Protein AF-A0A4Y2K860-F1 (afdb_monomer_lite)

pLDDT: mean 70.48, std 15.3, range [33.88, 92.94]

Radius of gyration: 24.9 Å; chains: 1; bounding box: 48×39×73 Å

Foldseek 3Di:
DQEAAEAAEAAEPPDDNNQYYAEYAEYAYDEDDHHNEHDEYAEYAEDDDDDHPYPNDHVYYVYLQQQEKEKDKDKDFDWPPPDVVVQDDDDDPPDDDGDDDDGDRPLWIWMWIWMAGPVGTQDIDIHPTPDDQALVVVVVVVVSSVVSCCVVPPPSVVPDHHYDYDPPPSVVVD

InterPro domains:
  IPR001888 Transposase, type 1 [PF01359] (81-157)
  IPR036397 Ribonuclease H superfamily [G3DSA:3.30.420.10] (38-174)
  IPR052709 Transposase-Methyltransferase Hybrid [PTHR46060] (59-173)

Structure (mmCIF, N/CA/C/O backbone):
data_AF-A0A4Y2K860-F1
#
_entry.id   AF-A0A4Y2K860-F1
#
loop_
_atom_site.group_PDB
_atom_site.id
_atom_site.type_symbol
_atom_site.label_atom_id
_atom_site.label_alt_id
_atom_site.label_comp_id
_atom_site.label_asym_id
_atom_site.label_entity_id
_atom_site.label_seq_id
_atom_site.pdbx_PDB_ins_code
_atom_site.Cartn_x
_atom_site.Cartn_y
_atom_site.Cartn_z
_atom_site.occupancy
_atom_site.B_iso_or_equiv
_atom_site.auth_seq_id
_atom_site.auth_comp_id
_atom_site.auth_asym_id
_atom_site.auth_atom_id
_atom_site.pdbx_PD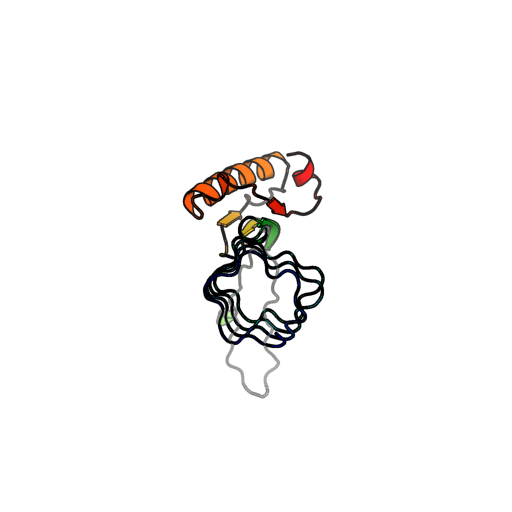B_model_num
ATOM 1 N N . MET A 1 1 ? -27.541 -21.250 29.168 1.00 51.38 1 MET A N 1
ATOM 2 C CA . MET A 1 1 ? -28.381 -21.298 27.944 1.00 51.38 1 MET A CA 1
ATOM 3 C C . MET A 1 1 ? -27.534 -21.830 26.799 1.00 51.38 1 MET A C 1
ATOM 5 O O . MET A 1 1 ? -26.438 -21.331 26.621 1.00 51.38 1 MET A O 1
ATOM 9 N N . ARG A 1 2 ? -27.964 -22.873 26.077 1.00 52.59 2 ARG A N 1
ATOM 10 C CA . ARG A 1 2 ? -27.111 -23.569 25.084 1.00 52.59 2 ARG A CA 1
ATOM 11 C C . ARG A 1 2 ? -27.127 -22.940 23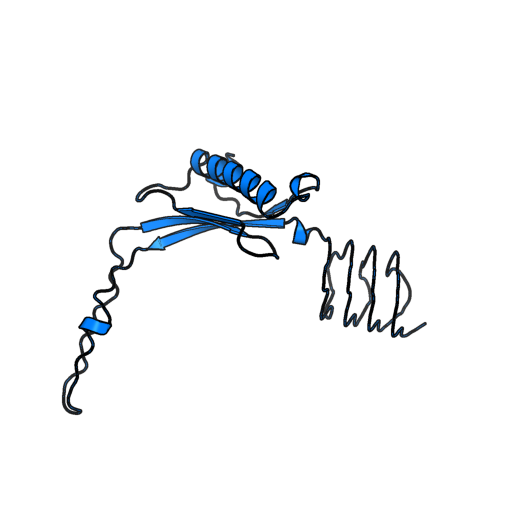.682 1.00 52.59 2 ARG A C 1
ATOM 13 O O . ARG A 1 2 ? -26.214 -23.195 22.901 1.00 52.59 2 ARG A O 1
ATOM 20 N N . SER A 1 3 ? -28.138 -22.131 23.369 1.00 57.28 3 SER A N 1
ATOM 21 C CA . SER A 1 3 ? -28.315 -21.484 22.065 1.00 57.28 3 SER A CA 1
ATOM 22 C C . SER A 1 3 ? -29.134 -20.203 22.201 1.00 57.28 3 SER A C 1
ATOM 24 O O . SER A 1 3 ? -30.183 -20.228 22.847 1.00 57.28 3 SER A O 1
ATOM 26 N N . MET A 1 4 ? -28.702 -19.119 21.551 1.00 62.34 4 MET A N 1
ATOM 27 C CA . MET A 1 4 ? -29.447 -17.857 21.506 1.00 62.34 4 MET A CA 1
ATOM 28 C C . MET A 1 4 ? -29.605 -17.372 20.062 1.00 62.34 4 MET A C 1
ATOM 30 O O . MET A 1 4 ? -28.637 -17.267 19.310 1.00 62.34 4 MET A O 1
ATOM 34 N N . GLN A 1 5 ? -30.842 -17.091 19.644 1.00 67.38 5 GLN A N 1
ATOM 35 C CA . GLN A 1 5 ? -31.125 -16.719 18.253 1.00 67.38 5 GLN A CA 1
ATOM 36 C C . GLN A 1 5 ? -30.769 -15.255 17.949 1.00 67.38 5 GLN A C 1
ATOM 38 O O . GLN A 1 5 ? -30.177 -14.969 16.907 1.00 67.38 5 GLN A O 1
ATOM 43 N N . ARG A 1 6 ? -31.104 -14.312 18.843 1.00 65.88 6 ARG A N 1
ATOM 44 C CA . ARG A 1 6 ? -30.849 -12.872 18.657 1.00 65.88 6 ARG A CA 1
ATOM 45 C C . ARG A 1 6 ? -30.352 -12.224 19.953 1.00 65.88 6 ARG A C 1
ATOM 47 O O . ARG A 1 6 ? -31.031 -12.311 20.967 1.00 65.88 6 ARG A O 1
ATOM 54 N N . CYS A 1 7 ? -29.217 -11.530 19.887 1.00 68.12 7 CYS A N 1
ATOM 55 C CA . CYS A 1 7 ? -28.731 -10.597 20.910 1.00 68.12 7 C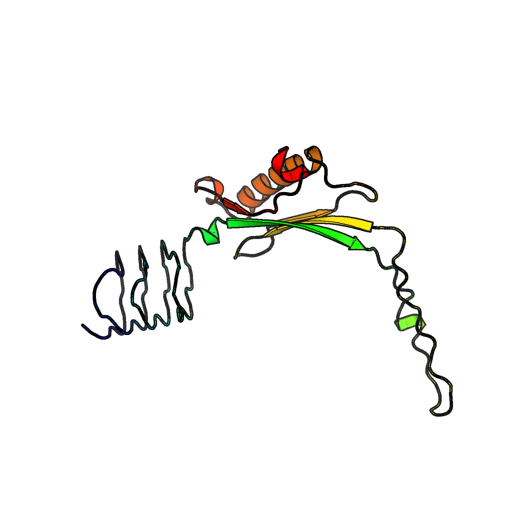YS A CA 1
ATOM 56 C C . CYS A 1 7 ? -28.755 -9.175 20.324 1.00 68.12 7 CYS A C 1
ATOM 58 O O . CYS A 1 7 ? -28.283 -8.947 19.205 1.00 68.12 7 CYS A O 1
ATOM 60 N N . VAL A 1 8 ? -29.330 -8.210 21.050 1.00 65.88 8 VAL A N 1
ATOM 61 C CA . VAL A 1 8 ? -29.318 -6.793 20.634 1.00 65.88 8 VAL A CA 1
ATOM 62 C C . VAL A 1 8 ? -28.007 -6.129 21.048 1.00 65.88 8 VAL A C 1
ATOM 64 O O . VAL A 1 8 ? -27.384 -5.445 20.237 1.00 65.88 8 VAL A O 1
ATOM 67 N N . ARG A 1 9 ? -27.567 -6.353 22.287 1.00 65.19 9 ARG A N 1
ATOM 68 C CA . ARG A 1 9 ? -26.309 -5.828 22.808 1.00 65.19 9 ARG A CA 1
ATOM 69 C C . ARG A 1 9 ? -25.676 -6.848 23.741 1.00 65.19 9 ARG A C 1
ATOM 71 O O . ARG A 1 9 ? -26.339 -7.296 24.670 1.00 65.19 9 ARG A O 1
ATOM 78 N N . CYS A 1 10 ? -24.421 -7.185 23.494 1.00 65.12 10 CYS A N 1
ATOM 79 C CA . CYS A 1 10 ? -23.627 -8.046 24.356 1.00 65.12 10 CYS A CA 1
ATOM 80 C C . CYS A 1 10 ? -22.318 -7.284 24.663 1.00 65.12 10 CYS A C 1
ATOM 82 O O . CYS A 1 10 ? -21.736 -6.705 23.746 1.00 65.12 10 CYS A O 1
ATOM 84 N N . ASN A 1 11 ? -21.922 -7.170 25.937 1.00 59.28 11 ASN A N 1
ATOM 85 C CA . ASN A 1 11 ? -20.659 -6.509 26.290 1.00 59.28 11 ASN A CA 1
ATOM 86 C C . ASN A 1 11 ? -19.513 -7.468 25.968 1.00 59.28 11 ASN A C 1
ATOM 88 O O . ASN A 1 11 ? -18.860 -7.252 24.959 1.00 59.28 11 ASN A O 1
ATOM 92 N N . ASP A 1 12 ? -19.422 -8.594 26.672 1.00 57.66 12 ASP A N 1
ATOM 93 C CA . ASP A 1 12 ? -18.399 -9.609 26.410 1.00 57.66 12 ASP A CA 1
ATOM 94 C C . ASP A 1 12 ? -19.091 -10.930 26.073 1.00 57.66 12 ASP A C 1
ATOM 96 O O . ASP A 1 12 ? -20.033 -11.341 26.756 1.00 57.66 12 ASP A O 1
ATOM 100 N N . ALA A 1 13 ? -18.655 -11.615 25.016 1.00 57.00 13 ALA A N 1
ATOM 101 C CA . ALA A 1 13 ? -19.109 -12.976 24.714 1.00 57.00 13 ALA A CA 1
ATOM 102 C C . ALA A 1 13 ? -18.388 -14.039 25.574 1.00 57.00 13 ALA A C 1
ATOM 104 O O . ALA A 1 13 ? -18.237 -15.182 25.144 1.00 57.00 13 ALA A O 1
ATOM 105 N N . PHE A 1 14 ? -17.925 -13.658 26.769 1.00 45.12 14 PHE A N 1
ATOM 106 C CA . PHE A 1 14 ? -17.204 -14.530 27.684 1.00 45.12 14 PHE A CA 1
ATOM 107 C C . PHE A 1 14 ? -18.196 -15.365 28.501 1.00 45.12 14 PHE A C 1
ATOM 109 O O . PHE A 1 14 ? -19.133 -14.847 29.103 1.00 45.12 14 PHE A O 1
ATOM 116 N N . ASP A 1 15 ? -17.964 -16.671 28.500 1.00 39.84 15 ASP A N 1
ATOM 117 C CA . ASP A 1 15 ? -18.518 -17.625 29.453 1.00 39.84 15 ASP A CA 1
ATOM 118 C C . ASP A 1 15 ? -20.051 -17.773 29.497 1.00 39.84 15 ASP A C 1
ATOM 120 O O . ASP A 1 15 ? -20.771 -17.413 30.424 1.00 39.84 15 ASP A O 1
ATOM 124 N N . ALA A 1 16 ? -20.566 -18.463 28.493 1.00 38.22 16 ALA A N 1
ATOM 125 C CA . ALA A 1 16 ? -21.379 -19.627 28.795 1.00 38.22 16 ALA A CA 1
ATOM 126 C C . ALA A 1 16 ? -21.095 -20.642 27.699 1.00 38.22 16 ALA A C 1
ATOM 128 O O . ALA A 1 16 ? -20.718 -20.287 26.587 1.00 38.22 16 ALA A O 1
ATOM 129 N N . THR A 1 17 ? -21.350 -21.909 27.972 1.00 48.12 17 THR A N 1
ATOM 130 C CA . THR A 1 17 ? -21.438 -23.010 27.005 1.00 48.12 17 THR A CA 1
ATOM 131 C C . THR A 1 17 ? -22.578 -22.777 25.978 1.00 48.12 17 THR A C 1
ATOM 133 O O . THR A 1 17 ? -23.488 -23.590 25.803 1.00 48.12 17 THR A O 1
ATOM 136 N N . MET A 1 18 ? -22.569 -21.629 25.297 1.00 50.62 18 MET A N 1
ATOM 137 C CA . MET A 1 18 ? -23.431 -21.221 24.201 1.00 50.62 18 MET A CA 1
ATOM 138 C C . MET A 1 18 ? -22.820 -21.797 22.933 1.00 50.62 18 MET A C 1
ATOM 140 O O . MET A 1 18 ? -21.943 -21.212 22.305 1.00 50.62 18 MET A O 1
ATOM 144 N N . ARG A 1 19 ? -23.281 -22.986 22.546 1.00 52.22 19 ARG A N 1
ATOM 145 C CA . ARG A 1 19 ? -22.781 -23.665 21.344 1.00 52.22 19 ARG A CA 1
ATOM 146 C C . ARG A 1 19 ? -23.051 -22.859 20.069 1.00 52.22 19 ARG A C 1
ATOM 148 O O . ARG A 1 19 ? -22.345 -23.059 19.086 1.00 52.22 19 ARG A O 1
ATOM 155 N N . SER A 1 20 ? -24.058 -21.979 20.072 1.00 54.53 20 SER A N 1
ATOM 156 C CA . SER A 1 20 ? -24.457 -21.212 18.889 1.00 54.53 20 SER A CA 1
ATOM 157 C C . SER A 1 20 ? -25.133 -19.875 19.222 1.00 54.53 20 SER A C 1
ATOM 159 O O . SER A 1 20 ? -26.134 -19.858 19.950 1.00 54.53 20 SER A O 1
ATOM 161 N N . MET A 1 21 ? -24.668 -18.790 18.589 1.00 62.34 21 MET A N 1
ATOM 162 C CA . MET A 1 21 ? -25.397 -17.520 18.477 1.00 62.34 21 MET A CA 1
ATOM 163 C C . MET A 1 21 ? -25.671 -17.205 16.998 1.00 62.34 21 MET A C 1
ATOM 165 O O . MET A 1 21 ? -24.746 -17.105 16.197 1.00 62.34 21 MET A O 1
ATOM 169 N N . GLN A 1 22 ? -26.937 -17.037 16.599 1.00 64.06 22 GLN A N 1
ATOM 170 C CA . GLN A 1 22 ? -27.246 -16.788 15.179 1.00 64.06 22 GLN A CA 1
ATOM 171 C C . GLN A 1 22 ? -27.022 -15.322 14.772 1.00 64.06 22 GLN A C 1
ATOM 173 O O . GLN A 1 22 ? -26.397 -15.065 13.740 1.00 64.06 22 GLN A O 1
ATOM 178 N N . ARG A 1 23 ? -27.519 -14.345 15.550 1.00 63.91 23 ARG A N 1
ATOM 179 C CA . ARG A 1 23 ? -27.423 -12.908 15.214 1.00 63.91 23 ARG A CA 1
ATOM 180 C C . ARG A 1 23 ? -27.109 -12.022 16.429 1.00 63.91 23 ARG A C 1
ATOM 182 O O . ARG A 1 23 ? -27.906 -11.979 17.362 1.00 63.91 23 ARG A O 1
ATOM 189 N N . CYS A 1 24 ? -26.030 -11.237 16.359 1.00 68.69 24 CYS A N 1
ATOM 190 C CA . CYS A 1 24 ? -25.724 -10.125 17.278 1.00 68.69 24 CYS A CA 1
ATOM 191 C C . CYS A 1 24 ? -25.835 -8.784 16.532 1.00 68.69 24 CYS A C 1
ATOM 193 O O . CYS A 1 24 ? -25.289 -8.637 15.435 1.00 68.69 24 CYS A O 1
ATOM 195 N N . VAL A 1 25 ? -26.548 -7.798 17.092 1.00 66.94 25 VAL A N 1
ATOM 196 C CA . VAL A 1 25 ? -26.569 -6.431 16.528 1.00 66.94 25 VAL A CA 1
ATOM 197 C C . VAL A 1 25 ? -25.340 -5.638 16.976 1.00 66.94 25 VAL A C 1
ATOM 199 O O . VAL A 1 25 ? -24.691 -5.014 16.137 1.00 66.94 25 VAL A O 1
ATOM 202 N N . ARG A 1 26 ? -24.994 -5.672 18.268 1.00 62.97 26 ARG A N 1
ATOM 203 C CA . ARG A 1 26 ? -23.806 -4.998 18.804 1.00 62.97 26 ARG A CA 1
ATOM 204 C C . ARG A 1 26 ? -23.109 -5.857 19.855 1.00 62.97 26 ARG A C 1
ATOM 206 O O . ARG A 1 26 ? -23.731 -6.204 20.853 1.00 62.97 26 ARG A O 1
ATOM 213 N N . CYS A 1 27 ? -21.843 -6.158 19.635 1.00 66.38 27 CYS A N 1
ATOM 214 C CA . CYS A 1 27 ? -20.988 -6.901 20.552 1.00 66.38 27 CYS A CA 1
ATOM 215 C C . CYS A 1 27 ? -19.767 -6.001 20.865 1.00 66.38 27 CYS A C 1
ATOM 217 O O . CYS A 1 27 ? -19.243 -5.403 19.923 1.00 66.38 27 CYS A O 1
ATOM 219 N N . ASN A 1 28 ? -19.374 -5.790 22.132 1.00 61.62 28 ASN A N 1
ATOM 220 C CA . ASN A 1 28 ? -18.128 -5.050 22.401 1.00 61.62 28 ASN A CA 1
ATOM 221 C C . ASN A 1 28 ? -16.946 -5.997 22.171 1.00 61.62 28 ASN A C 1
ATOM 223 O O . ASN A 1 28 ? -16.265 -5.805 21.171 1.00 61.62 28 ASN A O 1
ATOM 227 N N . ASP A 1 29 ? -16.836 -7.084 22.939 1.00 59.44 29 ASP A N 1
ATOM 228 C CA . ASP A 1 29 ? -15.686 -7.991 22.872 1.00 59.44 29 ASP A CA 1
ATOM 229 C C . ASP A 1 29 ? -16.125 -9.421 22.511 1.00 59.44 29 ASP A C 1
ATOM 231 O O . ASP A 1 29 ? -17.018 -10.016 23.130 1.00 59.44 29 ASP A O 1
ATOM 235 N N . ALA A 1 30 ? -15.499 -9.996 21.484 1.00 57.75 30 ALA A N 1
ATOM 236 C CA . ALA A 1 30 ? -15.693 -11.372 21.038 1.00 57.75 30 ALA A CA 1
ATOM 237 C C . ALA A 1 30 ? -14.377 -12.156 21.176 1.00 57.75 30 ALA A C 1
ATOM 239 O O . ALA A 1 30 ? -13.666 -12.374 20.199 1.00 57.75 30 ALA A O 1
ATOM 240 N N . PHE A 1 31 ? -14.047 -12.562 22.404 1.00 52.56 31 PHE A N 1
ATOM 241 C CA . PHE A 1 31 ? -12.858 -13.361 22.717 1.00 52.56 31 PHE A CA 1
ATOM 242 C C . PHE A 1 31 ? -13.225 -14.851 22.815 1.00 52.56 31 PHE A C 1
ATOM 244 O O . PHE A 1 31 ? -14.181 -15.197 23.513 1.00 52.56 31 PHE A O 1
ATOM 251 N N . ASP A 1 32 ? -12.517 -15.734 22.100 1.00 50.12 32 ASP A N 1
ATOM 252 C CA . ASP A 1 32 ? -12.898 -17.148 21.974 1.00 50.12 32 ASP A CA 1
ATOM 253 C C . ASP A 1 32 ? -12.056 -18.092 22.845 1.00 50.12 32 ASP A C 1
ATOM 255 O O . ASP A 1 32 ? -10.828 -18.040 22.862 1.00 50.12 32 ASP A O 1
ATOM 259 N N . ALA A 1 33 ? -12.744 -19.038 23.484 1.00 36.75 33 ALA A N 1
ATOM 260 C CA . ALA A 1 33 ? -12.179 -20.337 23.835 1.00 36.75 33 ALA A CA 1
ATOM 261 C C . ALA A 1 33 ? -13.139 -21.504 23.519 1.00 36.75 33 ALA A C 1
ATOM 263 O O . ALA A 1 33 ? -12.756 -22.655 23.717 1.00 36.75 33 ALA A O 1
ATOM 264 N N . THR A 1 34 ? -14.392 -21.280 23.072 1.00 46.41 34 THR A N 1
ATOM 265 C CA . THR A 1 34 ? -15.358 -22.380 22.806 1.00 46.41 34 THR A CA 1
ATOM 266 C C . THR A 1 34 ? -16.664 -22.008 22.056 1.00 46.41 34 THR A C 1
ATOM 268 O O . THR A 1 34 ? -17.645 -22.757 22.141 1.00 46.41 34 THR A O 1
ATOM 271 N N . MET A 1 35 ? -16.750 -20.922 21.275 1.00 47.62 35 MET A N 1
ATOM 272 C CA . MET A 1 35 ? -17.919 -20.667 20.409 1.00 47.62 35 MET A CA 1
ATOM 273 C C . MET A 1 35 ? -17.819 -21.437 19.079 1.00 47.62 35 MET A C 1
ATOM 275 O O . MET A 1 35 ? -17.004 -21.144 18.215 1.00 47.62 35 MET A O 1
ATOM 279 N N . ARG A 1 36 ? -18.706 -22.422 18.851 1.00 46.69 36 ARG A N 1
ATOM 280 C CA . ARG A 1 36 ? -18.691 -23.228 17.608 1.00 46.69 36 ARG A CA 1
ATOM 281 C C . ARG A 1 36 ? -19.277 -22.528 16.381 1.00 46.69 36 ARG A C 1
ATOM 283 O O . ARG A 1 36 ? -18.933 -22.923 15.268 1.00 46.69 36 ARG A O 1
ATOM 290 N N . SER A 1 37 ? -20.174 -21.549 16.534 1.00 50.91 37 SER A N 1
ATOM 291 C CA . SER A 1 37 ? -20.785 -20.846 15.391 1.00 50.91 37 SER A CA 1
ATOM 292 C C . SER A 1 37 ? -21.430 -19.508 15.767 1.00 50.91 37 SER A C 1
ATOM 294 O O . SER A 1 37 ? -22.478 -19.502 16.426 1.00 50.91 37 SER A O 1
ATOM 296 N N . MET A 1 38 ? -20.871 -18.399 15.264 1.00 56.53 38 MET A N 1
ATOM 297 C CA . MET A 1 38 ? -21.583 -17.123 15.122 1.00 56.53 38 MET A CA 1
ATOM 298 C C . MET A 1 38 ? -21.871 -16.850 13.640 1.00 56.53 38 MET A C 1
ATOM 300 O O . MET A 1 38 ? -20.959 -16.621 12.851 1.00 56.53 38 MET A O 1
ATOM 304 N N . GLN A 1 39 ? -23.148 -16.856 13.240 1.00 59.12 39 GLN A N 1
ATOM 305 C CA . GLN A 1 39 ? -23.492 -16.689 11.819 1.00 59.12 39 GLN A CA 1
ATOM 306 C C . GLN A 1 39 ? -23.401 -15.225 11.356 1.00 59.12 39 GLN A C 1
ATOM 308 O O . GLN A 1 39 ? -22.873 -14.966 10.274 1.00 59.12 39 GLN A O 1
ATOM 313 N N . ARG A 1 40 ? -23.921 -14.255 12.133 1.00 58.56 40 ARG A N 1
ATOM 314 C CA . ARG A 1 40 ? -23.918 -12.824 11.754 1.00 58.56 40 ARG A CA 1
ATOM 315 C C . ARG A 1 40 ? -23.733 -11.861 12.943 1.00 58.56 40 ARG A C 1
ATOM 317 O O . ARG A 1 40 ? -24.601 -11.803 13.814 1.00 58.56 40 ARG A O 1
ATOM 324 N N . CYS A 1 41 ? -22.694 -11.020 12.904 1.00 63.22 41 CYS A N 1
ATOM 325 C CA . CYS A 1 41 ? -22.539 -9.813 13.743 1.00 63.22 41 CYS A CA 1
ATOM 326 C C . CYS A 1 41 ? -22.746 -8.560 12.872 1.00 63.22 41 CYS A C 1
ATOM 328 O O . CYS A 1 41 ? -22.175 -8.464 11.784 1.00 63.22 41 CYS A O 1
ATOM 330 N N . VAL A 1 42 ? -23.572 -7.597 13.306 1.00 63.06 42 VAL A N 1
ATOM 331 C CA . VAL A 1 42 ? -23.713 -6.307 12.593 1.00 63.06 42 VAL A CA 1
ATOM 332 C C . VAL A 1 42 ? -22.596 -5.334 12.983 1.00 63.06 42 VAL A C 1
ATOM 334 O O . VAL A 1 42 ? -22.053 -4.662 12.108 1.00 63.06 42 VAL A O 1
ATOM 337 N N . ARG A 1 43 ? -22.242 -5.251 14.271 1.00 59.41 43 ARG A N 1
ATOM 338 C CA . ARG A 1 43 ? -21.140 -4.415 14.759 1.00 59.41 43 ARG A CA 1
ATOM 339 C C . ARG A 1 43 ? -20.429 -5.083 15.935 1.00 59.41 43 ARG A C 1
ATOM 341 O O . ARG A 1 43 ? -21.078 -5.355 16.942 1.00 59.41 43 ARG A O 1
ATOM 348 N N . CYS A 1 44 ? -19.129 -5.292 15.810 1.00 62.66 44 CYS A N 1
ATOM 349 C CA . CYS A 1 44 ? -18.261 -5.847 16.844 1.00 62.66 44 CYS A CA 1
ATOM 350 C C . CYS A 1 44 ? -17.129 -4.820 17.122 1.00 62.66 44 CYS A C 1
ATOM 352 O O . CYS A 1 44 ? -16.677 -4.184 16.163 1.00 62.66 44 CYS A O 1
ATOM 354 N N . ASN A 1 45 ? -16.762 -4.539 18.385 1.00 59.34 45 ASN A N 1
ATOM 355 C CA . ASN A 1 45 ? -15.667 -3.595 18.672 1.00 59.34 45 ASN A CA 1
ATOM 356 C C . ASN A 1 45 ? -14.303 -4.290 18.590 1.00 59.34 45 ASN A C 1
ATOM 358 O O . ASN A 1 45 ? -13.494 -3.826 17.796 1.00 59.34 45 ASN A O 1
ATOM 362 N N . ASP A 1 46 ? -14.132 -5.411 19.295 1.00 55.03 46 ASP A N 1
ATOM 363 C CA . ASP A 1 46 ? -12.918 -6.233 19.315 1.00 55.03 46 ASP A CA 1
ATOM 364 C C . ASP A 1 46 ? -13.253 -7.733 19.098 1.00 55.03 46 ASP A C 1
ATOM 366 O O . ASP A 1 46 ? -14.202 -8.276 19.668 1.00 55.03 46 ASP A O 1
ATOM 370 N N . ALA A 1 47 ? -12.483 -8.416 18.257 1.00 56.47 47 ALA A N 1
ATOM 371 C CA . ALA A 1 47 ? -12.485 -9.831 17.907 1.00 56.47 47 ALA A CA 1
ATOM 372 C C . ALA A 1 47 ? -11.040 -10.259 17.563 1.00 56.47 47 ALA A C 1
ATOM 374 O O . ALA A 1 47 ? -10.572 -10.154 16.427 1.00 56.47 47 ALA A O 1
ATOM 375 N N . PHE A 1 48 ? -10.318 -10.772 18.562 1.00 45.97 48 PHE A N 1
ATOM 376 C CA . PHE A 1 48 ? -8.983 -11.342 18.373 1.00 45.97 48 PHE A CA 1
ATOM 377 C C . PHE A 1 48 ? -9.067 -12.866 18.271 1.00 45.97 48 PHE A C 1
ATOM 379 O O . PHE A 1 48 ? -9.737 -13.503 19.086 1.00 45.97 48 PHE A O 1
ATOM 386 N N . ASP A 1 49 ? -8.394 -13.447 17.274 1.00 47.62 49 ASP A N 1
ATOM 387 C CA . ASP A 1 49 ? -8.534 -14.861 16.943 1.00 47.62 49 ASP A CA 1
ATOM 388 C C . ASP A 1 49 ? -7.278 -15.695 17.233 1.00 47.62 49 ASP A C 1
ATOM 390 O O . ASP A 1 49 ? -6.175 -15.355 16.807 1.00 47.62 49 ASP A O 1
ATOM 394 N N . ALA A 1 50 ? -7.478 -16.844 17.880 1.00 33.88 50 ALA A N 1
ATOM 395 C CA . ALA A 1 50 ? -6.572 -17.989 17.793 1.00 33.88 50 ALA A CA 1
ATOM 396 C C . ALA A 1 50 ? -7.277 -19.269 17.285 1.00 33.88 50 ALA A C 1
ATOM 398 O O . ALA A 1 50 ? -6.591 -20.236 16.956 1.00 33.88 50 ALA A O 1
ATOM 399 N N . THR A 1 51 ? -8.622 -19.316 17.194 1.00 42.06 51 THR A N 1
ATOM 400 C CA . THR A 1 51 ? -9.347 -20.541 16.784 1.00 42.06 51 THR A CA 1
ATOM 401 C C . THR A 1 51 ? -10.814 -20.391 16.304 1.00 42.06 51 THR A C 1
ATOM 403 O O . THR A 1 51 ? -11.574 -21.362 16.362 1.00 42.06 51 THR A O 1
ATOM 406 N N . MET A 1 52 ? -11.262 -19.257 15.767 1.00 43.94 52 MET A N 1
ATOM 407 C CA . MET A 1 52 ? -12.609 -19.085 15.218 1.00 43.94 52 MET A CA 1
ATOM 408 C C . MET A 1 52 ? -12.730 -19.818 13.883 1.00 43.94 52 MET A C 1
ATOM 410 O O . MET A 1 52 ? -12.393 -19.322 12.811 1.00 43.94 52 MET A O 1
ATOM 414 N N . ARG A 1 53 ? -13.314 -21.016 13.914 1.00 38.72 53 ARG A N 1
ATOM 415 C CA . ARG A 1 53 ? -13.589 -21.794 12.694 1.00 38.72 53 ARG A CA 1
ATOM 416 C C . ARG A 1 53 ? -14.820 -21.320 11.900 1.00 38.72 53 ARG A C 1
ATOM 418 O O . ARG A 1 53 ? -15.127 -21.933 10.880 1.00 38.72 53 ARG A O 1
ATOM 425 N N . SER A 1 54 ? -15.584 -20.314 12.349 1.00 47.44 54 SER A N 1
ATOM 426 C CA . SER A 1 54 ? -16.967 -20.148 11.855 1.00 47.44 54 SER A CA 1
ATOM 427 C C . SER A 1 54 ? -17.634 -18.767 11.983 1.00 47.44 54 SER A C 1
ATOM 429 O O . SER A 1 54 ? -18.867 -18.708 11.924 1.00 47.44 54 SER A O 1
ATOM 431 N N . MET A 1 55 ? -16.906 -17.645 12.098 1.00 53.00 55 MET A N 1
ATOM 432 C CA . MET A 1 55 ? -17.559 -16.338 11.907 1.00 53.00 55 MET A CA 1
ATOM 433 C C . MET A 1 55 ? -17.854 -16.124 10.419 1.00 53.00 55 MET A C 1
ATOM 435 O O . MET A 1 55 ? -16.997 -15.714 9.645 1.00 53.00 55 MET A O 1
ATOM 439 N N . GLN A 1 56 ? -19.087 -16.414 10.001 1.00 51.72 56 GLN A N 1
ATOM 440 C CA . GLN A 1 56 ? -19.448 -16.364 8.580 1.00 51.72 56 GLN A CA 1
ATOM 441 C C . GLN A 1 56 ? -19.593 -14.932 8.044 1.00 51.72 56 GLN A C 1
ATOM 443 O O . GLN A 1 56 ? -19.366 -14.711 6.856 1.00 51.72 56 GLN A O 1
ATOM 448 N N . ARG A 1 57 ? -20.020 -13.965 8.874 1.00 53.38 57 ARG A N 1
ATOM 449 C CA . ARG A 1 57 ? -20.308 -12.582 8.443 1.00 53.38 57 ARG A CA 1
ATOM 450 C C . ARG A 1 57 ? -20.290 -11.577 9.610 1.00 53.38 57 ARG A C 1
ATOM 452 O O . ARG A 1 57 ? -21.307 -11.391 10.281 1.00 53.38 57 ARG A O 1
ATOM 459 N N . CYS A 1 58 ? -19.176 -10.871 9.809 1.00 56.62 58 CYS A N 1
ATOM 460 C CA . CYS A 1 58 ? -19.160 -9.581 10.515 1.00 56.62 58 CYS A CA 1
ATOM 461 C C . CYS A 1 58 ? -19.382 -8.468 9.483 1.00 56.62 58 CYS A C 1
ATOM 463 O O . CYS A 1 58 ? -18.627 -8.369 8.520 1.00 56.62 58 CYS A O 1
ATOM 465 N N . VAL A 1 59 ? -20.433 -7.654 9.633 1.00 57.41 59 VAL A N 1
ATOM 466 C CA . VAL A 1 59 ? -20.660 -6.504 8.732 1.00 57.41 59 VAL A CA 1
ATOM 467 C C . VAL A 1 59 ? -19.664 -5.381 9.030 1.00 57.41 59 VAL A C 1
ATOM 469 O O . VAL A 1 59 ? -19.288 -4.641 8.124 1.00 57.41 59 VAL A O 1
ATOM 472 N N . ARG A 1 60 ? -19.251 -5.241 10.295 1.00 53.97 60 ARG A N 1
ATOM 473 C CA . ARG A 1 60 ? -18.290 -4.230 10.734 1.00 53.97 60 ARG A CA 1
ATOM 474 C C . ARG A 1 60 ? -17.642 -4.646 12.049 1.00 53.97 60 ARG A C 1
ATOM 476 O O . ARG A 1 60 ? -18.339 -4.749 13.058 1.00 53.97 60 ARG A O 1
ATOM 483 N N . CYS A 1 61 ? -16.339 -4.854 12.023 1.00 57.62 61 CYS A N 1
ATOM 484 C CA . CYS A 1 61 ? -15.524 -5.150 13.190 1.00 57.62 61 CYS A CA 1
ATOM 485 C C . CYS A 1 61 ? -14.526 -3.984 13.320 1.00 57.62 61 CYS A C 1
ATOM 487 O O . CYS A 1 61 ? -13.887 -3.649 12.331 1.00 57.62 61 CYS A O 1
ATOM 489 N N . ASN A 1 62 ? -14.461 -3.306 14.471 1.00 59.44 62 ASN A N 1
ATOM 490 C CA . ASN A 1 62 ? -13.535 -2.179 14.710 1.00 59.44 62 ASN A CA 1
ATOM 491 C C . ASN A 1 62 ? -12.113 -2.658 15.096 1.00 59.44 62 ASN A C 1
ATOM 493 O O . ASN A 1 62 ? -11.319 -1.866 15.597 1.00 59.44 62 ASN A O 1
ATOM 497 N N . ASP A 1 63 ? -11.815 -3.934 14.854 1.00 60.12 63 ASP A N 1
ATOM 498 C CA . ASP A 1 63 ? -10.601 -4.628 15.263 1.00 60.12 63 ASP A CA 1
ATOM 499 C C . ASP A 1 63 ? -9.291 -4.037 14.759 1.00 60.12 63 ASP A C 1
ATOM 501 O O . ASP A 1 63 ? -9.246 -3.288 13.783 1.00 60.12 63 ASP A O 1
ATOM 505 N N . ALA A 1 64 ? -8.189 -4.513 15.347 1.00 52.41 64 ALA A N 1
ATOM 506 C CA . ALA A 1 64 ? -6.816 -4.260 14.909 1.00 52.41 64 ALA A CA 1
ATOM 507 C C . ALA A 1 64 ? -6.617 -4.386 13.382 1.00 52.41 64 ALA A C 1
ATOM 509 O O . ALA A 1 64 ? -5.825 -3.644 12.799 1.00 52.41 64 ALA A O 1
ATOM 510 N N . PHE A 1 65 ? -7.367 -5.264 12.706 1.00 56.19 65 PHE A N 1
ATOM 511 C CA . PHE A 1 65 ? -7.329 -5.417 11.247 1.00 56.19 65 PHE A CA 1
ATOM 512 C C . PHE A 1 65 ? -7.870 -4.203 10.471 1.00 56.19 65 PHE A C 1
ATOM 514 O O . PHE A 1 65 ? -7.382 -3.925 9.376 1.00 56.19 65 PHE A O 1
ATOM 521 N N . ASP A 1 66 ? -8.817 -3.441 11.026 1.00 65.19 66 ASP A N 1
ATOM 522 C CA . ASP A 1 66 ? -9.374 -2.231 10.402 1.00 65.19 66 ASP A CA 1
ATOM 523 C C . ASP A 1 66 ? -8.383 -1.051 10.418 1.00 65.19 66 ASP A C 1
ATOM 525 O O . ASP A 1 66 ? -8.494 -0.135 9.590 1.00 65.19 66 ASP A O 1
ATOM 529 N N . ALA A 1 67 ? -7.409 -1.092 11.335 1.00 71.19 67 ALA A N 1
ATOM 530 C CA . ALA A 1 67 ? -6.308 -0.137 11.481 1.00 71.19 67 ALA A CA 1
ATOM 531 C C . ALA A 1 67 ? -4.939 -0.706 11.050 1.00 71.19 67 ALA A C 1
ATOM 533 O O . ALA A 1 67 ? -3.911 -0.054 11.259 1.00 71.19 67 ALA A O 1
ATOM 534 N N . THR A 1 68 ? -4.921 -1.898 10.440 1.00 77.44 68 THR A N 1
ATOM 535 C CA . THR A 1 68 ? -3.711 -2.508 9.878 1.00 77.44 68 THR A CA 1
ATOM 536 C C . THR A 1 68 ? -3.581 -2.152 8.403 1.00 77.44 68 THR A C 1
ATOM 538 O O . THR A 1 68 ? -4.484 -2.392 7.599 1.00 77.44 68 THR A O 1
ATOM 541 N N . PHE A 1 69 ? -2.425 -1.609 8.034 1.00 85.00 69 PHE A N 1
ATOM 542 C CA . PHE A 1 69 ? -2.054 -1.350 6.648 1.00 85.00 69 PHE A CA 1
ATOM 543 C C . PHE A 1 69 ? -0.962 -2.314 6.227 1.00 85.00 69 PHE A C 1
ATOM 545 O O . PHE A 1 69 ? 0.046 -2.441 6.916 1.00 85.00 69 PHE A O 1
ATOM 552 N N . VAL A 1 70 ? -1.146 -2.954 5.079 1.00 86.69 70 VAL A N 1
ATOM 553 C CA . VAL A 1 70 ? -0.132 -3.820 4.481 1.00 86.69 70 VAL A CA 1
ATOM 554 C C . VAL A 1 70 ? 0.547 -3.049 3.362 1.00 86.69 70 VAL A C 1
ATOM 556 O O . VAL A 1 70 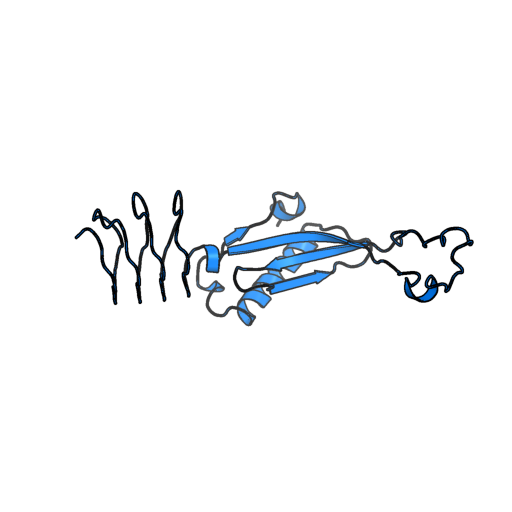? -0.130 -2.484 2.498 1.00 86.69 70 VAL A O 1
ATOM 559 N N . GLY A 1 71 ? 1.873 -2.991 3.413 1.00 89.19 71 GLY A N 1
ATOM 560 C CA . GLY A 1 71 ? 2.712 -2.352 2.409 1.00 89.19 71 GLY A CA 1
ATOM 561 C C . GLY A 1 71 ? 3.703 -3.338 1.818 1.00 89.19 71 GLY A C 1
ATOM 562 O O . GLY A 1 71 ? 4.369 -4.056 2.559 1.00 89.19 71 GLY A O 1
ATOM 563 N N . ASP A 1 72 ? 3.811 -3.346 0.494 1.00 86.62 72 ASP A N 1
ATOM 564 C CA . ASP A 1 72 ? 4.818 -4.125 -0.223 1.00 86.62 72 ASP A CA 1
ATOM 565 C C . ASP A 1 72 ? 5.246 -3.392 -1.505 1.00 86.62 72 ASP A C 1
ATOM 567 O O . ASP A 1 72 ? 4.625 -2.408 -1.942 1.00 86.62 72 ASP A O 1
ATOM 571 N N . ALA A 1 73 ? 6.342 -3.851 -2.098 1.00 86.06 73 ALA A N 1
ATOM 572 C CA . ALA A 1 73 ? 6.872 -3.325 -3.332 1.00 86.06 73 ALA A CA 1
ATOM 573 C C . ALA A 1 73 ? 7.200 -4.419 -4.343 1.00 86.06 73 ALA A C 1
ATOM 575 O O . ALA A 1 73 ? 7.916 -5.375 -4.064 1.00 86.06 73 ALA A O 1
ATOM 576 N N . SER A 1 74 ? 6.736 -4.223 -5.575 1.00 85.38 74 SER A N 1
ATOM 577 C CA . SER A 1 74 ? 6.910 -5.197 -6.648 1.00 85.38 74 SER A CA 1
ATOM 578 C C . SER A 1 74 ? 7.441 -4.562 -7.928 1.00 85.38 74 SER A C 1
ATOM 580 O O . SER A 1 74 ? 7.226 -3.381 -8.206 1.00 85.38 74 SER A O 1
ATOM 582 N N . TRP A 1 75 ? 8.140 -5.355 -8.738 1.00 84.75 75 TRP A N 1
ATOM 583 C CA . TRP A 1 75 ? 8.593 -4.933 -10.059 1.00 84.75 75 TRP A CA 1
ATOM 584 C C . TRP A 1 75 ? 7.445 -5.018 -11.064 1.00 84.75 75 TRP A C 1
ATOM 586 O O . TRP A 1 75 ? 6.888 -6.086 -11.310 1.00 84.75 75 TRP A O 1
ATOM 596 N N . CYS A 1 76 ? 7.134 -3.898 -11.710 1.00 83.06 76 CYS A N 1
ATOM 597 C CA . CYS A 1 76 ? 6.251 -3.853 -12.866 1.00 83.06 76 CYS A CA 1
ATOM 598 C C . CYS A 1 76 ? 7.086 -3.734 -14.142 1.00 83.06 76 CYS A C 1
ATOM 600 O O . CYS A 1 76 ? 7.857 -2.788 -14.334 1.00 83.06 76 CYS A O 1
ATOM 602 N N . TYR A 1 77 ? 6.917 -4.703 -15.034 1.00 79.38 77 TYR A N 1
ATOM 603 C CA . TYR A 1 77 ? 7.562 -4.701 -16.338 1.00 79.38 77 TYR A CA 1
ATOM 604 C C . TYR A 1 77 ? 6.656 -4.006 -17.339 1.00 79.38 77 TYR A C 1
ATOM 606 O O . TYR A 1 77 ? 5.492 -4.378 -17.496 1.00 79.38 77 TYR A O 1
ATOM 614 N N . ASN A 1 78 ? 7.193 -3.012 -18.042 1.00 73.12 78 ASN A N 1
ATOM 615 C CA . ASN A 1 78 ? 6.503 -2.490 -19.201 1.00 73.12 78 ASN A CA 1
ATOM 616 C C . ASN A 1 78 ? 6.584 -3.548 -20.300 1.00 73.12 78 ASN A C 1
ATOM 618 O O . ASN A 1 78 ? 7.660 -3.894 -20.800 1.00 73.12 78 ASN A O 1
ATOM 622 N N . TYR A 1 79 ? 5.431 -4.091 -20.651 1.00 66.88 79 TYR A N 1
ATOM 623 C CA . TYR A 1 79 ? 5.313 -4.924 -21.821 1.00 66.88 79 TYR A CA 1
ATOM 624 C C . TYR A 1 79 ? 4.829 -4.036 -22.956 1.00 66.88 79 TYR A C 1
ATOM 626 O O . TYR A 1 79 ? 3.734 -3.488 -22.880 1.00 66.88 79 TYR A O 1
ATOM 634 N N . THR A 1 80 ? 5.634 -3.885 -24.006 1.00 58.78 80 THR A N 1
ATOM 635 C CA . THR A 1 80 ? 5.115 -3.405 -25.283 1.00 58.78 80 THR A CA 1
ATOM 636 C C . THR A 1 80 ? 4.518 -4.633 -25.949 1.00 58.78 80 THR A C 1
ATOM 638 O O . THR A 1 80 ? 5.279 -5.464 -26.446 1.00 58.78 80 THR A O 1
ATOM 641 N N . PRO A 1 81 ? 3.188 -4.840 -25.922 1.00 58.09 81 PRO A N 1
ATOM 642 C CA . PRO A 1 81 ? 2.633 -5.890 -26.737 1.00 58.09 81 PRO A CA 1
ATOM 643 C C . PRO A 1 81 ? 2.885 -5.480 -28.185 1.00 58.09 81 PRO A C 1
ATOM 645 O O . PRO A 1 81 ? 2.172 -4.631 -28.715 1.00 58.09 81 PRO A O 1
ATOM 648 N N . GLU A 1 82 ? 3.853 -6.103 -28.861 1.00 55.22 82 GLU A N 1
ATOM 649 C CA . GLU A 1 82 ? 3.629 -6.391 -30.275 1.00 55.22 82 GLU A CA 1
ATOM 650 C C . GLU A 1 82 ? 2.272 -7.077 -30.317 1.00 55.22 82 GLU A C 1
ATOM 652 O O . GLU A 1 82 ? 2.077 -8.143 -29.718 1.00 55.22 82 GLU A O 1
ATOM 657 N N . SER A 1 83 ? 1.283 -6.342 -30.820 1.00 58.16 83 SER A N 1
ATOM 658 C CA . SER A 1 83 ? -0.073 -6.580 -30.373 1.00 58.16 83 SER A CA 1
ATOM 659 C C . SER A 1 83 ? -0.479 -7.987 -30.801 1.00 58.16 83 SER A C 1
ATOM 661 O O . SER A 1 83 ? -0.293 -8.377 -31.953 1.00 58.16 83 SER A O 1
ATOM 663 N N . LYS A 1 84 ? -1.053 -8.777 -29.884 1.00 57.50 84 LYS A N 1
ATOM 664 C CA . LYS A 1 84 ? -1.689 -10.049 -30.263 1.00 57.50 84 LYS A CA 1
ATOM 665 C C . LYS A 1 84 ? -2.634 -9.850 -31.455 1.00 57.50 84 LYS A C 1
ATOM 667 O O . LYS A 1 84 ? -2.753 -10.755 -32.262 1.00 57.50 84 LYS A O 1
ATOM 672 N N . LYS A 1 85 ? -3.241 -8.660 -31.589 1.00 59.25 85 LYS A N 1
ATOM 673 C CA . LYS A 1 85 ? -4.061 -8.263 -32.742 1.00 59.25 85 LYS A CA 1
ATOM 674 C C . LYS A 1 85 ? -3.275 -8.223 -34.060 1.00 59.25 85 LYS A C 1
ATOM 676 O O . LYS A 1 85 ? -3.823 -8.640 -35.066 1.00 59.25 85 LYS A O 1
ATOM 681 N N . THR A 1 86 ? -2.009 -7.804 -34.064 1.00 56.69 86 THR A N 1
ATOM 682 C CA . THR A 1 86 ? -1.142 -7.810 -35.257 1.00 56.69 86 THR A CA 1
ATOM 683 C C . THR A 1 86 ? -0.662 -9.220 -35.617 1.00 56.69 86 THR A C 1
ATOM 685 O O . THR A 1 86 ? -0.367 -9.481 -36.778 1.00 56.69 86 THR A O 1
ATOM 688 N N . SER A 1 87 ? -0.601 -10.151 -34.652 1.00 61.59 87 SER A N 1
ATOM 689 C CA . SER A 1 87 ? -0.293 -11.568 -34.929 1.00 61.59 87 SER A CA 1
ATOM 690 C C . SER A 1 87 ? -1.525 -12.439 -35.199 1.00 61.59 87 SER A C 1
ATOM 692 O O . SER A 1 87 ? -1.374 -13.629 -35.484 1.00 61.59 87 SER A O 1
ATOM 694 N N . MET A 1 88 ? -2.738 -11.866 -35.166 1.00 71.00 88 MET A N 1
ATOM 695 C CA . MET A 1 88 ? -3.943 -12.552 -35.632 1.00 71.00 88 MET A CA 1
ATOM 696 C C . MET A 1 88 ? -3.867 -12.705 -37.150 1.00 71.00 88 MET A C 1
ATOM 698 O O . MET A 1 88 ? -4.054 -11.752 -37.899 1.00 71.00 88 MET A O 1
ATOM 702 N N . GLN A 1 89 ? -3.585 -13.924 -37.595 1.00 75.94 89 GLN A N 1
ATOM 703 C CA . GLN A 1 89 ? -3.554 -14.293 -39.004 1.00 75.94 89 GLN A CA 1
ATOM 704 C C . GLN A 1 89 ? -4.651 -15.322 -39.253 1.00 75.94 89 GLN A C 1
ATOM 706 O O . GLN A 1 89 ? -4.685 -16.361 -38.590 1.00 75.94 89 GLN A O 1
ATOM 711 N N . TRP A 1 90 ? -5.536 -15.046 -40.210 1.00 76.50 90 TRP A N 1
ATOM 712 C CA . TRP A 1 90 ? -6.442 -16.061 -40.738 1.00 76.50 90 TRP A CA 1
ATOM 713 C C . TRP A 1 90 ? -5.622 -17.071 -41.541 1.00 76.50 90 TRP A C 1
ATOM 715 O O . TRP A 1 90 ? -4.811 -16.693 -42.384 1.00 76.50 90 TRP A O 1
ATOM 725 N N . LYS A 1 91 ? -5.787 -18.357 -41.231 1.00 78.56 91 LYS A N 1
ATOM 726 C CA . LYS A 1 91 ? -4.964 -19.445 -41.759 1.00 78.56 91 LYS A CA 1
ATOM 727 C C . LYS A 1 91 ? -5.832 -20.640 -42.135 1.00 78.56 91 LYS A C 1
ATOM 729 O O . LYS A 1 91 ? -6.830 -20.912 -41.476 1.00 78.56 91 LYS A O 1
ATOM 734 N N . HIS A 1 92 ? -5.425 -21.354 -43.180 1.00 82.50 92 HIS A N 1
ATOM 735 C CA . HIS A 1 92 ? -6.077 -22.589 -43.615 1.00 82.50 92 HIS A CA 1
ATOM 736 C C . HIS A 1 92 ? -5.666 -23.770 -42.717 1.00 82.50 92 HIS A C 1
ATOM 738 O O . HIS A 1 92 ? -4.556 -23.770 -42.174 1.00 82.50 92 HIS A O 1
ATOM 744 N N . THR A 1 93 ? -6.516 -24.795 -42.589 1.00 80.69 93 THR A N 1
ATOM 745 C CA . THR A 1 93 ? -6.313 -25.952 -41.685 1.00 80.69 93 THR A CA 1
ATOM 746 C C . THR A 1 93 ? -5.017 -26.727 -41.949 1.00 80.69 93 THR A C 1
ATOM 748 O O . THR A 1 93 ? -4.441 -27.303 -41.035 1.00 80.69 93 THR A O 1
ATOM 751 N N . SER A 1 94 ? -4.525 -26.709 -43.188 1.00 87.12 94 SER A N 1
ATOM 752 C CA . SER A 1 94 ? -3.284 -27.368 -43.616 1.00 87.12 94 SER A CA 1
ATOM 753 C C . SER A 1 94 ? -2.015 -26.537 -43.383 1.00 87.12 94 SER A C 1
ATOM 755 O O . SER A 1 94 ? -0.917 -26.991 -43.696 1.00 87.12 94 SER A O 1
ATOM 757 N N . SER A 1 95 ? -2.137 -25.307 -42.877 1.00 81.31 95 SER A N 1
ATOM 758 C CA . SER A 1 95 ? -0.994 -24.404 -42.724 1.00 81.31 95 SER A CA 1
ATOM 759 C C . SER A 1 95 ? -0.245 -24.611 -41.400 1.00 81.31 95 SER A C 1
ATOM 761 O O . SER A 1 95 ? -0.848 -24.965 -40.383 1.00 81.31 95 SER A O 1
ATOM 763 N N . PRO A 1 96 ? 1.074 -24.344 -41.368 1.00 84.81 96 PRO A N 1
ATOM 764 C CA . PRO A 1 96 ? 1.856 -24.472 -40.147 1.00 84.81 96 PRO A CA 1
ATOM 765 C C . PRO A 1 96 ? 1.401 -23.472 -39.064 1.00 84.81 96 PRO A C 1
ATOM 767 O O . PRO A 1 96 ? 0.990 -22.345 -39.394 1.00 84.81 96 PRO A O 1
ATOM 770 N N . PRO A 1 97 ? 1.522 -23.832 -37.767 1.00 79.12 97 PRO A N 1
ATOM 771 C CA . PRO A 1 97 ? 1.089 -22.989 -36.657 1.00 79.12 97 PRO A CA 1
ATOM 772 C C . PRO A 1 97 ? 1.691 -21.575 -36.723 1.00 79.12 97 PRO A C 1
ATOM 774 O O . PRO A 1 97 ? 2.865 -21.411 -37.067 1.00 79.12 97 PRO A O 1
ATOM 777 N N . PRO A 1 98 ? 0.919 -20.516 -36.422 1.00 71.81 98 PRO A N 1
ATOM 778 C CA . PRO A 1 98 ? 1.438 -19.153 -36.427 1.00 71.81 98 PRO A CA 1
ATOM 779 C C . PRO A 1 98 ? 2.524 -18.970 -35.363 1.00 71.81 98 PRO A C 1
ATOM 781 O O . PRO A 1 98 ? 2.350 -19.336 -34.197 1.00 71.81 98 PRO A O 1
ATOM 784 N N . ARG A 1 99 ? 3.643 -18.355 -35.767 1.00 68.94 99 ARG A N 1
ATOM 785 C CA . ARG A 1 99 ? 4.662 -17.876 -34.833 1.00 68.94 99 ARG A CA 1
ATOM 786 C C . ARG A 1 99 ? 4.049 -16.758 -34.002 1.00 68.94 99 ARG A C 1
ATOM 788 O O . ARG A 1 99 ? 3.784 -15.671 -34.503 1.00 68.94 99 ARG A O 1
ATOM 795 N N . LYS A 1 100 ? 3.818 -17.040 -32.725 1.00 69.25 100 LYS A N 1
ATOM 796 C CA . LYS A 1 100 ? 3.436 -16.013 -31.759 1.00 69.25 100 LYS A CA 1
ATOM 797 C C . LYS A 1 100 ? 4.681 -15.202 -31.416 1.00 69.25 100 LYS A C 1
ATOM 799 O O . LYS A 1 100 ? 5.724 -15.796 -31.131 1.00 69.25 100 LYS A O 1
ATOM 804 N N . SER A 1 101 ? 4.569 -13.874 -31.428 1.00 61.66 101 SER A N 1
ATOM 805 C CA . SER A 1 101 ? 5.585 -13.025 -30.812 1.00 61.66 101 SER A CA 1
ATOM 806 C C . SER A 1 101 ? 5.723 -13.463 -29.353 1.00 61.66 101 SER A C 1
ATOM 808 O O . SER A 1 101 ? 4.735 -13.604 -28.622 1.00 61.66 101 SER A O 1
ATOM 810 N N . LYS A 1 102 ? 6.949 -13.807 -28.949 1.00 62.56 102 LYS A N 1
ATOM 811 C CA . LYS A 1 102 ? 7.224 -14.088 -27.543 1.00 62.56 102 LYS A CA 1
ATOM 812 C C . LYS A 1 102 ? 7.193 -12.769 -26.799 1.00 62.56 102 LYS A C 1
ATOM 814 O O . LYS A 1 102 ? 7.649 -11.751 -27.314 1.00 62.56 102 LYS A O 1
ATOM 819 N N . ALA A 1 103 ? 6.677 -12.817 -25.578 1.00 57.16 103 ALA A N 1
ATOM 820 C CA . ALA A 1 103 ? 6.714 -11.669 -24.708 1.00 57.16 103 ALA A CA 1
ATOM 821 C C . ALA A 1 103 ? 8.149 -11.372 -24.279 1.00 57.16 103 ALA A C 1
ATOM 823 O O . ALA A 1 103 ? 8.635 -11.911 -23.291 1.00 57.16 103 ALA A O 1
ATOM 824 N N . THR A 1 104 ? 8.837 -10.527 -25.041 1.00 58.62 104 THR A N 1
ATOM 825 C CA . THR A 1 104 ? 10.107 -9.949 -24.618 1.00 58.62 104 THR A CA 1
ATOM 826 C C . THR A 1 104 ? 9.778 -8.844 -23.626 1.00 58.62 104 THR A C 1
ATOM 828 O O . THR A 1 104 ? 9.172 -7.837 -23.994 1.00 58.62 104 THR A O 1
ATOM 831 N N . ALA A 1 105 ? 10.131 -9.037 -22.353 1.00 58.22 105 ALA A N 1
ATOM 832 C CA . ALA A 1 105 ? 10.100 -7.948 -21.388 1.00 58.22 105 ALA A CA 1
ATOM 833 C C . ALA A 1 105 ? 10.944 -6.805 -21.965 1.00 58.22 105 ALA A C 1
ATOM 835 O O . ALA A 1 105 ? 12.140 -6.982 -22.203 1.00 58.22 105 ALA A O 1
ATOM 836 N N . THR A 1 106 ? 10.333 -5.653 -22.257 1.00 58.47 106 THR A N 1
ATOM 837 C CA . THR A 1 106 ? 11.144 -4.509 -22.674 1.00 58.47 106 THR A CA 1
ATOM 838 C C . THR A 1 106 ? 11.991 -4.075 -21.483 1.00 58.47 106 THR A C 1
ATOM 840 O O . THR A 1 106 ? 11.580 -4.236 -20.333 1.00 58.47 106 THR A O 1
ATOM 843 N N . ALA A 1 107 ? 13.181 -3.522 -21.732 1.00 58.41 107 ALA A N 1
ATOM 844 C CA . ALA A 1 107 ? 14.153 -3.143 -20.696 1.00 58.41 107 ALA A CA 1
ATOM 845 C C . ALA A 1 107 ? 13.650 -2.071 -19.694 1.00 58.41 107 ALA A C 1
ATOM 847 O O . ALA A 1 107 ? 14.406 -1.568 -18.862 1.00 58.41 107 ALA A O 1
ATOM 848 N N . ARG A 1 108 ? 12.370 -1.693 -19.762 1.00 70.94 108 ARG A N 1
ATOM 849 C CA . ARG A 1 108 ? 11.727 -0.695 -18.915 1.00 70.94 108 ARG A CA 1
ATOM 850 C C . ARG A 1 108 ? 11.005 -1.398 -17.765 1.00 70.94 108 ARG A C 1
ATOM 852 O O . ARG A 1 108 ? 9.834 -1.758 -17.869 1.00 70.94 108 ARG A O 1
ATOM 859 N N . LYS A 1 109 ? 11.724 -1.585 -16.658 1.00 77.25 109 LYS A N 1
ATOM 860 C CA . LYS A 1 109 ? 11.165 -1.994 -15.362 1.00 77.25 109 LYS A CA 1
ATOM 861 C C . LYS A 1 109 ? 10.964 -0.771 -14.465 1.00 77.25 109 LYS A C 1
ATOM 863 O O . LYS A 1 109 ? 11.828 0.107 -14.418 1.00 77.25 109 LYS A O 1
ATOM 868 N N . VAL A 1 110 ? 9.844 -0.728 -13.756 1.00 85.50 110 VAL A N 1
ATOM 869 C CA . VAL A 1 110 ? 9.559 0.262 -12.708 1.00 85.50 110 VAL A CA 1
ATOM 870 C C . VAL A 1 110 ? 9.230 -0.473 -11.417 1.00 85.50 110 VAL A C 1
ATOM 872 O O . VAL A 1 110 ? 8.701 -1.583 -11.461 1.00 85.50 110 VAL A O 1
ATOM 875 N N . VAL A 1 111 ? 9.563 0.115 -10.273 1.00 87.69 111 VAL A N 1
ATOM 876 C CA . VAL A 1 111 ? 9.135 -0.427 -8.980 1.00 87.69 111 VAL A CA 1
ATOM 877 C C . VAL A 1 111 ? 7.811 0.221 -8.608 1.00 87.69 111 VAL A C 1
ATOM 879 O O . VAL A 1 111 ? 7.667 1.439 -8.700 1.00 87.69 111 VAL A O 1
ATOM 882 N N . LEU A 1 112 ? 6.851 -0.597 -8.205 1.00 88.69 112 LEU A N 1
ATOM 883 C CA . LEU A 1 112 ? 5.567 -0.175 -7.681 1.00 88.69 112 LEU A CA 1
ATOM 884 C C . LEU A 1 112 ? 5.552 -0.393 -6.173 1.00 88.69 112 LEU A C 1
ATOM 886 O O . LEU A 1 112 ? 5.703 -1.526 -5.728 1.00 88.69 112 LEU A O 1
ATOM 890 N N . SER A 1 113 ? 5.306 0.666 -5.409 1.00 89.31 113 SER A N 1
ATOM 891 C CA . SER A 1 113 ? 4.987 0.582 -3.983 1.00 89.31 113 SER A CA 1
ATOM 892 C C . SER A 1 113 ? 3.479 0.693 -3.807 1.00 89.31 113 SER A C 1
ATOM 894 O O . SER A 1 113 ? 2.861 1.647 -4.291 1.00 89.31 113 SER A O 1
ATOM 896 N N . PHE A 1 114 ? 2.871 -0.266 -3.116 1.00 90.50 114 PHE A N 1
ATOM 897 C CA . PHE A 1 114 ? 1.429 -0.288 -2.903 1.00 90.50 114 PHE A CA 1
ATOM 898 C C . PHE A 1 114 ? 1.093 -0.550 -1.437 1.00 90.50 114 PHE A C 1
ATOM 900 O O . PHE A 1 114 ? 1.709 -1.375 -0.772 1.00 90.50 114 PHE A O 1
ATOM 907 N N . PHE A 1 115 ? 0.090 0.174 -0.946 1.00 92.31 115 PHE A N 1
ATOM 908 C CA . PHE A 1 115 ? -0.407 0.078 0.421 1.00 92.31 115 PHE A CA 1
ATOM 909 C C . PHE A 1 115 ? -1.924 -0.073 0.413 1.00 92.31 115 PHE A C 1
ATOM 911 O O . PHE A 1 115 ? -2.625 0.689 -0.271 1.00 92.31 115 PHE A O 1
ATOM 918 N N . PHE A 1 116 ? -2.442 -1.013 1.197 1.00 89.94 116 PHE A N 1
ATOM 919 C CA . PHE A 1 116 ? -3.873 -1.297 1.283 1.00 89.94 116 PHE A CA 1
ATOM 920 C C . PHE A 1 116 ? -4.303 -1.679 2.702 1.00 89.94 116 PHE A C 1
ATOM 922 O O . PHE A 1 116 ? -3.489 -2.085 3.529 1.00 89.94 116 PHE A O 1
ATOM 929 N N . ASP A 1 117 ? -5.596 -1.515 2.969 1.00 86.62 117 ASP A N 1
ATOM 930 C CA . ASP A 1 117 ? -6.281 -2.027 4.157 1.00 86.62 117 ASP A CA 1
ATOM 931 C C . ASP A 1 117 ? -7.392 -3.010 3.753 1.00 86.62 117 ASP A C 1
ATOM 933 O O . ASP A 1 117 ? -7.642 -3.250 2.567 1.00 86.62 117 ASP A O 1
ATOM 937 N N . CYS A 1 118 ? -8.114 -3.544 4.739 1.00 80.25 118 CYS A N 1
ATOM 938 C CA . CYS A 1 118 ? -9.327 -4.347 4.534 1.00 80.25 118 CYS A CA 1
ATOM 939 C C . CYS A 1 118 ? -10.412 -3.628 3.699 1.00 80.25 118 CYS A C 1
ATOM 941 O O . CYS A 1 118 ? -11.294 -4.272 3.130 1.00 80.25 118 CYS A O 1
ATOM 943 N N . ARG A 1 119 ? -10.350 -2.292 3.597 1.00 79.69 119 ARG A N 1
ATOM 944 C CA . ARG A 1 119 ? -11.265 -1.438 2.826 1.00 79.69 119 ARG A CA 1
ATOM 945 C C . ARG A 1 119 ? -10.728 -1.112 1.424 1.00 79.69 119 ARG A C 1
ATOM 947 O O . ARG A 1 119 ? -11.373 -0.356 0.690 1.00 79.69 119 ARG A O 1
ATOM 954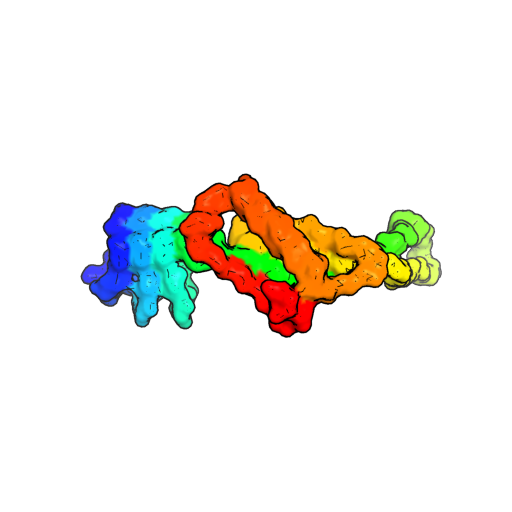 N N . GLY A 1 120 ? -9.562 -1.635 1.046 1.00 82.94 120 GLY A N 1
ATOM 955 C CA . GLY A 1 120 ? -8.978 -1.527 -0.289 1.00 82.94 120 GLY A CA 1
ATOM 956 C C . GLY A 1 120 ? -7.731 -0.631 -0.396 1.00 82.94 120 GLY A C 1
ATOM 957 O O . GLY A 1 120 ? -7.072 -0.311 0.593 1.00 82.94 120 GLY A O 1
ATOM 958 N N . PRO A 1 121 ? -7.358 -0.226 -1.624 1.00 87.69 121 PRO A N 1
ATOM 959 C CA . PRO A 1 121 ? -6.079 0.431 -1.887 1.00 87.69 121 PRO A CA 1
ATOM 960 C C . PRO A 1 121 ? -6.032 1.896 -1.418 1.00 87.69 121 PRO A C 1
ATOM 962 O O . PRO A 1 121 ? -6.882 2.739 -1.745 1.00 87.69 121 PRO A O 1
ATOM 965 N N . LEU A 1 122 ? -4.962 2.243 -0.705 1.00 91.00 122 LEU A N 1
ATOM 966 C CA . LEU A 1 122 ? -4.738 3.577 -0.144 1.00 91.00 122 LEU A CA 1
ATOM 967 C C . LEU A 1 122 ? -3.770 4.391 -0.981 1.00 91.00 122 LEU A C 1
ATOM 969 O O . LEU A 1 122 ? -4.111 5.513 -1.375 1.00 91.00 122 LEU A O 1
ATOM 973 N N . LEU A 1 123 ? -2.612 3.814 -1.280 1.00 91.50 123 LEU A N 1
ATOM 974 C CA . LEU A 1 123 ? -1.551 4.445 -2.047 1.00 91.50 123 LEU A CA 1
ATOM 975 C C . LEU A 1 123 ? -0.980 3.433 -3.036 1.00 91.50 123 LEU A C 1
ATOM 977 O O . LEU A 1 123 ? -0.722 2.289 -2.680 1.00 91.50 123 LEU A O 1
ATOM 981 N N . ILE A 1 124 ? -0.799 3.885 -4.268 1.00 90.88 124 ILE A N 1
ATOM 982 C CA . ILE A 1 124 ? -0.099 3.180 -5.335 1.00 90.88 124 ILE A CA 1
ATOM 983 C C . ILE A 1 124 ? 0.853 4.226 -5.903 1.00 90.88 124 ILE A C 1
ATOM 985 O O . ILE A 1 124 ? 0.393 5.277 -6.356 1.00 90.88 124 ILE A O 1
ATOM 989 N N . ASP A 1 125 ? 2.153 3.983 -5.801 1.00 89.62 125 ASP A N 1
ATOM 990 C CA . ASP A 1 125 ? 3.195 4.916 -6.222 1.00 89.62 125 ASP A CA 1
ATOM 991 C C . ASP A 1 125 ? 4.199 4.191 -7.117 1.00 89.62 125 ASP A C 1
ATOM 993 O O . ASP A 1 125 ? 4.682 3.109 -6.780 1.00 89.62 125 ASP A O 1
ATOM 997 N N . PHE A 1 126 ? 4.492 4.779 -8.274 1.00 87.62 126 PHE A N 1
ATOM 998 C CA . PHE A 1 126 ? 5.446 4.229 -9.231 1.00 87.62 126 PHE A CA 1
ATOM 999 C C . PHE A 1 126 ? 6.758 4.986 -9.102 1.00 87.62 126 PHE A C 1
ATOM 1001 O O . PHE A 1 126 ? 6.811 6.197 -9.330 1.00 87.62 126 PHE A O 1
ATOM 1008 N N . LEU A 1 127 ? 7.829 4.273 -8.766 1.00 84.94 127 LEU A N 1
ATOM 1009 C CA . LEU A 1 127 ? 9.156 4.862 -8.747 1.00 84.94 127 LEU A CA 1
ATOM 1010 C C . LEU A 1 127 ? 9.645 5.096 -10.185 1.00 84.94 127 LEU A C 1
ATOM 1012 O O . LEU A 1 127 ? 9.360 4.285 -11.077 1.00 84.94 127 LEU A O 1
ATOM 1016 N N . PRO A 1 128 ? 10.419 6.172 -10.422 1.00 79.75 128 PRO A N 1
ATOM 1017 C CA . PRO A 1 128 ? 11.013 6.437 -11.724 1.00 79.75 128 PRO A CA 1
ATOM 1018 C C . PRO A 1 128 ? 11.831 5.249 -12.239 1.00 79.75 128 PRO A C 1
ATOM 1020 O O . PRO A 1 128 ? 12.470 4.520 -11.475 1.00 79.75 128 PRO A O 1
ATOM 1023 N N . GLN A 1 129 ? 11.840 5.071 -13.559 1.00 74.38 129 GLN A N 1
ATOM 1024 C CA . GLN A 1 129 ? 12.558 3.982 -14.217 1.00 74.38 129 GLN A CA 1
ATOM 1025 C C . GLN A 1 129 ? 14.041 3.960 -13.806 1.00 74.38 129 GLN A C 1
ATOM 1027 O O . GLN A 1 129 ? 14.703 4.993 -13.789 1.00 74.38 129 GLN A O 1
ATOM 1032 N N . GLY A 1 130 ? 14.560 2.771 -13.483 1.00 72.81 130 GLY A N 1
ATOM 1033 C CA . GLY A 1 130 ? 15.954 2.589 -13.055 1.00 72.81 130 GLY A CA 1
ATOM 1034 C C . GLY A 1 130 ? 16.228 2.926 -11.585 1.00 72.81 130 GLY A C 1
ATOM 1035 O O . GLY A 1 130 ? 17.345 2.711 -11.125 1.00 72.81 130 GLY A O 1
ATOM 1036 N N . SER A 1 131 ? 15.224 3.393 -10.839 1.00 72.00 131 SER A N 1
ATOM 1037 C CA . SER A 1 131 ? 15.342 3.612 -9.397 1.00 72.00 131 SER A CA 1
ATOM 1038 C C . SER A 1 131 ? 15.136 2.310 -8.620 1.00 72.00 131 SER A C 1
ATOM 1040 O O . SER A 1 131 ? 14.313 1.470 -8.989 1.00 72.00 131 SER A O 1
ATOM 1042 N N . THR A 1 132 ? 15.857 2.173 -7.512 1.00 74.94 132 THR A N 1
ATOM 1043 C CA . THR A 1 132 ? 15.668 1.107 -6.518 1.00 74.94 132 THR A CA 1
ATOM 1044 C C . THR A 1 132 ? 14.991 1.699 -5.283 1.00 74.94 132 THR A C 1
ATOM 1046 O O . THR A 1 132 ? 15.179 2.881 -4.989 1.00 74.94 132 THR A O 1
ATOM 1049 N N . ILE A 1 133 ? 14.226 0.894 -4.538 1.00 75.75 133 ILE A N 1
ATOM 1050 C CA . ILE A 1 133 ? 13.727 1.308 -3.222 1.00 75.75 133 ILE A CA 1
ATOM 1051 C C . ILE A 1 133 ? 14.917 1.435 -2.277 1.00 75.75 133 ILE A C 1
ATOM 1053 O O . ILE A 1 133 ? 15.525 0.453 -1.858 1.00 75.75 133 ILE A O 1
ATOM 1057 N N . ASN A 1 134 ? 15.265 2.679 -1.988 1.00 83.62 134 ASN A N 1
ATOM 1058 C CA . ASN A 1 134 ? 16.166 3.053 -0.915 1.00 83.62 134 ASN A CA 1
ATOM 1059 C C . ASN A 1 134 ? 15.332 3.541 0.288 1.00 83.62 134 ASN A C 1
ATOM 1061 O O . ASN A 1 134 ? 14.115 3.720 0.184 1.00 83.62 134 ASN A O 1
ATOM 1065 N N . SER A 1 135 ? 15.991 3.780 1.422 1.00 84.44 135 SER A N 1
ATOM 1066 C CA . SER A 1 135 ? 15.319 4.290 2.626 1.00 84.44 135 SER A CA 1
ATOM 1067 C C . SER A 1 135 ? 14.605 5.627 2.379 1.00 84.44 135 SER A C 1
ATOM 1069 O O . SER A 1 135 ? 13.455 5.804 2.768 1.00 84.44 135 SER A O 1
ATOM 1071 N N . THR A 1 136 ? 15.223 6.559 1.644 1.00 86.81 136 THR A N 1
ATOM 1072 C CA . THR A 1 136 ? 14.654 7.903 1.436 1.00 86.81 136 THR A CA 1
ATOM 1073 C C . THR A 1 136 ? 13.357 7.885 0.624 1.00 86.81 136 THR A C 1
ATOM 1075 O O . THR A 1 136 ? 12.400 8.588 0.960 1.00 86.81 136 THR A O 1
ATOM 1078 N N . GLN A 1 137 ? 13.284 7.050 -0.414 1.00 86.00 137 GLN A N 1
ATOM 1079 C CA . GLN A 1 137 ? 12.070 6.820 -1.198 1.00 86.00 137 GLN A CA 1
ATOM 1080 C C . GLN A 1 137 ? 10.997 6.138 -0.346 1.00 86.00 137 GLN A C 1
ATOM 1082 O O . GLN A 1 137 ? 9.833 6.534 -0.410 1.00 86.00 137 GLN A O 1
ATOM 1087 N N . TYR A 1 138 ? 11.384 5.180 0.503 1.00 87.56 138 TYR A N 1
ATOM 1088 C CA . TYR A 1 138 ? 10.457 4.519 1.419 1.00 87.56 138 TYR A CA 1
ATOM 1089 C C . TYR A 1 138 ? 9.867 5.495 2.454 1.00 87.56 138 TYR A C 1
ATOM 1091 O O . TYR A 1 138 ? 8.646 5.598 2.569 1.00 87.56 138 TYR A O 1
ATOM 1099 N N . CYS A 1 139 ? 10.686 6.327 3.108 1.00 88.88 139 CYS A N 1
ATOM 1100 C CA . CYS A 1 139 ? 10.207 7.372 4.024 1.00 88.88 139 CYS A CA 1
ATOM 1101 C C . CYS A 1 139 ? 9.266 8.380 3.342 1.00 88.88 139 CYS A C 1
ATOM 1103 O O . CYS A 1 139 ? 8.255 8.815 3.912 1.00 88.88 139 CYS A O 1
ATOM 1105 N N . SER A 1 140 ? 9.570 8.752 2.095 1.00 89.50 140 SER A N 1
ATOM 1106 C CA . SER A 1 140 ? 8.698 9.609 1.288 1.00 89.50 140 SER A CA 1
ATOM 1107 C C . SER A 1 140 ? 7.351 8.931 1.013 1.00 89.50 140 SER A C 1
ATOM 1109 O O . SER A 1 140 ? 6.296 9.551 1.190 1.00 89.50 140 SER A O 1
ATOM 1111 N N . ALA A 1 141 ? 7.360 7.638 0.671 1.00 89.56 141 ALA A N 1
ATOM 1112 C CA . ALA A 1 141 ? 6.151 6.843 0.480 1.00 89.56 141 ALA A CA 1
ATOM 1113 C C . ALA A 1 141 ? 5.316 6.745 1.769 1.00 89.56 141 ALA A C 1
ATOM 1115 O O . ALA A 1 141 ? 4.106 6.966 1.714 1.00 89.56 141 ALA A O 1
ATOM 1116 N N . LEU A 1 142 ? 5.935 6.541 2.939 1.00 90.25 142 LEU A N 1
ATOM 1117 C CA . LEU A 1 142 ? 5.241 6.552 4.236 1.00 90.25 142 LEU A CA 1
ATOM 1118 C C . LEU A 1 142 ? 4.618 7.919 4.557 1.00 90.25 142 LEU A C 1
ATOM 1120 O O . LEU A 1 142 ? 3.491 8.007 5.053 1.00 90.25 142 LEU A O 1
ATOM 1124 N N . THR A 1 143 ? 5.294 9.010 4.198 1.00 91.75 143 THR A N 1
ATOM 1125 C CA . THR A 1 143 ? 4.741 10.366 4.340 1.00 91.75 143 THR A CA 1
ATOM 1126 C C . THR A 1 143 ? 3.514 10.566 3.443 1.00 91.75 143 THR A C 1
ATOM 1128 O O . THR A 1 143 ? 2.501 11.135 3.874 1.00 91.75 143 THR A O 1
ATOM 1131 N N . LYS A 1 144 ? 3.561 10.073 2.196 1.00 92.94 144 LYS A N 1
ATOM 1132 C CA . LYS A 1 144 ? 2.407 10.064 1.280 1.00 92.94 144 LYS A CA 1
ATOM 1133 C C . LYS A 1 144 ? 1.283 9.172 1.817 1.00 92.94 144 LYS A C 1
ATOM 1135 O O . LYS A 1 144 ? 0.121 9.580 1.764 1.00 92.94 144 LYS A O 1
ATOM 1140 N N . LEU A 1 145 ? 1.613 8.013 2.388 1.00 91.88 145 LEU A N 1
ATOM 1141 C CA . LEU A 1 145 ? 0.661 7.081 2.992 1.00 91.88 145 LEU A CA 1
ATOM 1142 C C . LEU A 1 145 ? -0.080 7.738 4.155 1.00 91.88 145 LEU A C 1
ATOM 1144 O O . LEU A 1 145 ? -1.308 7.735 4.168 1.00 91.88 145 LEU A O 1
ATOM 1148 N N . ARG A 1 146 ? 0.628 8.399 5.078 1.00 90.62 146 ARG A N 1
ATOM 1149 C CA . ARG A 1 146 ? 0.007 9.111 6.208 1.00 90.62 146 ARG A CA 1
ATOM 1150 C C . ARG A 1 146 ? -0.991 10.173 5.734 1.00 90.62 146 ARG A C 1
ATOM 1152 O O . ARG A 1 146 ? -2.090 10.286 6.279 1.00 90.62 146 ARG A O 1
ATOM 1159 N N . LYS A 1 147 ? -0.657 10.915 4.669 1.00 92.50 147 LYS A N 1
ATOM 1160 C CA . LYS A 1 147 ? -1.585 11.865 4.024 1.00 92.50 147 LYS A CA 1
ATOM 1161 C C . LYS A 1 147 ? -2.784 11.151 3.387 1.00 92.50 147 LYS A C 1
ATOM 1163 O O . LYS A 1 147 ? -3.912 11.632 3.513 1.00 92.50 147 LYS A O 1
ATOM 1168 N N . ALA A 1 148 ? -2.560 10.016 2.724 1.00 91.25 148 ALA A N 1
ATOM 1169 C CA . ALA A 1 148 ? -3.613 9.218 2.103 1.00 91.25 148 ALA A CA 1
ATOM 1170 C C . ALA A 1 148 ? -4.587 8.643 3.141 1.00 91.25 148 ALA A C 1
ATOM 1172 O O . ALA A 1 148 ? -5.793 8.745 2.925 1.00 91.25 148 ALA A O 1
ATOM 1173 N N . ILE A 1 149 ? -4.091 8.136 4.275 1.00 89.25 149 ILE A N 1
ATOM 1174 C CA . ILE A 1 149 ? -4.906 7.657 5.401 1.00 89.25 149 ILE A CA 1
ATOM 1175 C C . ILE A 1 149 ? -5.770 8.802 5.928 1.00 89.25 149 ILE A C 1
ATOM 1177 O O . ILE A 1 149 ? -6.990 8.668 5.967 1.00 89.25 149 ILE A O 1
ATOM 1181 N N . ARG A 1 150 ? -5.174 9.969 6.218 1.00 89.25 150 ARG A N 1
ATOM 1182 C CA . ARG A 1 150 ? -5.920 11.144 6.705 1.00 89.25 150 ARG A CA 1
ATOM 1183 C C . ARG A 1 150 ? -7.087 11.532 5.791 1.00 89.25 150 ARG A C 1
ATOM 1185 O O . ARG A 1 150 ? -8.126 11.955 6.281 1.00 89.25 150 ARG A O 1
ATOM 1192 N N . ARG A 1 151 ? -6.911 11.396 4.473 1.00 89.62 151 ARG A N 1
ATOM 1193 C CA . ARG A 1 151 ? -7.925 11.750 3.469 1.00 89.62 151 ARG A CA 1
ATOM 1194 C C . ARG A 1 151 ? -8.963 10.647 3.241 1.00 89.62 151 ARG A C 1
ATOM 1196 O O . ARG A 1 151 ? -10.146 10.943 3.153 1.00 89.62 151 ARG A O 1
ATOM 1203 N N . LYS A 1 152 ? -8.528 9.394 3.073 1.00 88.12 152 LYS A N 1
ATOM 1204 C CA . LYS A 1 152 ? -9.392 8.265 2.676 1.00 88.12 152 LYS A CA 1
ATOM 1205 C C . LYS A 1 152 ? -10.049 7.558 3.863 1.00 88.12 152 LYS A C 1
ATOM 1207 O O . LYS A 1 152 ? -11.019 6.828 3.660 1.00 88.12 152 LYS A O 1
ATOM 1212 N N . ARG A 1 153 ? -9.496 7.721 5.068 1.00 86.50 153 ARG A N 1
ATOM 1213 C CA . ARG A 1 153 ? -9.887 7.020 6.295 1.00 86.50 153 ARG A CA 1
ATOM 1214 C C . ARG A 1 153 ? -9.829 7.965 7.513 1.00 86.50 153 ARG A C 1
ATOM 1216 O O . ARG A 1 153 ? -8.933 7.853 8.353 1.00 86.50 153 ARG A O 1
ATOM 1223 N N . PRO A 1 154 ? -10.753 8.934 7.611 1.00 81.50 154 PRO A N 1
ATOM 1224 C CA . PRO A 1 154 ? -10.773 9.881 8.723 1.00 81.50 154 PRO A CA 1
ATOM 1225 C C . PRO A 1 154 ? -10.936 9.155 10.068 1.00 81.50 154 PRO A C 1
ATOM 1227 O O . PRO A 1 154 ? -11.673 8.178 10.166 1.00 81.50 154 PRO A O 1
ATOM 1230 N N . GLY A 1 155 ? -10.229 9.625 11.099 1.00 79.00 155 GLY A N 1
ATOM 1231 C CA . GLY A 1 155 ? -10.273 9.057 12.454 1.00 79.00 155 GLY A CA 1
ATOM 1232 C C . GLY A 1 155 ? -9.277 7.924 12.730 1.00 79.00 155 GLY A C 1
ATOM 1233 O O . GLY A 1 155 ? -8.888 7.762 13.880 1.00 79.00 155 GLY A O 1
ATOM 1234 N N . LEU A 1 156 ? -8.771 7.221 11.706 1.00 78.38 156 LEU A N 1
ATOM 1235 C CA . LEU A 1 156 ? -7.803 6.126 11.910 1.00 78.38 156 LEU A CA 1
ATOM 1236 C C . LEU A 1 156 ? -6.481 6.593 12.522 1.00 78.38 156 LEU A C 1
ATOM 1238 O O . LEU A 1 156 ? -5.904 5.888 13.330 1.00 78.38 156 LEU A O 1
ATOM 1242 N N . LEU A 1 157 ? -6.004 7.789 12.165 1.00 77.50 157 LEU A N 1
ATOM 1243 C CA . LEU A 1 157 ? -4.747 8.318 12.714 1.00 77.50 157 LEU A CA 1
ATOM 1244 C C . LEU A 1 157 ? -4.843 8.725 14.192 1.00 77.50 157 LEU A C 1
ATOM 1246 O O . LEU A 1 157 ? -3.808 8.969 14.803 1.00 77.50 157 LEU A O 1
ATOM 1250 N N . ALA A 1 158 ? -6.057 8.861 14.734 1.00 72.75 158 ALA A N 1
ATOM 1251 C CA . ALA A 1 158 ? -6.267 9.086 16.163 1.00 72.75 158 ALA A CA 1
ATOM 1252 C C . ALA A 1 158 ? -6.258 7.767 16.956 1.00 72.75 158 ALA A C 1
ATOM 1254 O O . ALA A 1 158 ? -6.125 7.788 18.175 1.00 72.75 158 ALA A O 1
ATOM 1255 N N . GLN A 1 159 ? -6.398 6.633 16.263 1.00 69.31 159 GLN A N 1
ATOM 1256 C CA . GLN A 1 159 ? -6.240 5.292 16.811 1.00 69.31 159 GLN A CA 1
ATOM 1257 C C . GLN A 1 159 ? -4.801 4.807 16.590 1.00 69.31 159 GLN A C 1
ATOM 1259 O O . GLN A 1 159 ? -4.065 5.344 15.756 1.00 69.31 159 GLN A O 1
ATOM 1264 N N . GLN A 1 160 ? -4.385 3.784 17.339 1.00 71.62 160 GLN A N 1
ATOM 1265 C CA . GLN A 1 160 ? -3.107 3.129 17.091 1.00 71.62 160 GLN A CA 1
ATOM 1266 C C . GLN A 1 160 ? -3.167 2.416 15.735 1.00 71.62 160 GLN A C 1
ATOM 1268 O O . GLN A 1 160 ? -4.001 1.543 15.510 1.00 71.62 160 GLN A O 1
ATOM 1273 N N . VAL A 1 161 ? -2.292 2.829 14.822 1.00 81.19 161 VAL A N 1
ATOM 1274 C CA . VAL A 1 161 ? -2.173 2.264 13.478 1.00 81.19 161 VAL A CA 1
ATOM 1275 C C . VAL A 1 161 ? -1.046 1.242 13.465 1.00 81.19 161 VAL A C 1
ATOM 1277 O O . VAL A 1 161 ? 0.047 1.533 13.952 1.00 81.19 161 VAL A O 1
ATOM 1280 N N . ILE A 1 162 ? -1.290 0.084 12.854 1.00 85.88 162 ILE A N 1
ATOM 1281 C CA . ILE A 1 162 ? -0.278 -0.956 12.654 1.00 85.88 162 ILE A CA 1
ATOM 1282 C C . ILE A 1 162 ? 0.124 -0.956 11.180 1.00 85.88 162 ILE A C 1
ATOM 1284 O O . ILE A 1 162 ? -0.724 -0.997 10.288 1.00 85.88 162 ILE A O 1
ATOM 1288 N N . LEU A 1 163 ? 1.427 -0.898 10.919 1.00 88.00 163 LEU A N 1
ATOM 1289 C CA . LEU A 1 163 ? 1.983 -1.060 9.582 1.00 88.00 163 LEU A CA 1
ATOM 1290 C C . LEU A 1 163 ? 2.647 -2.433 9.497 1.00 88.00 163 LEU A C 1
ATOM 1292 O O . LEU A 1 163 ? 3.578 -2.719 10.244 1.00 88.00 163 LEU A O 1
ATOM 1296 N N . LEU A 1 164 ? 2.163 -3.262 8.579 1.00 88.88 164 LEU A N 1
ATOM 1297 C CA . LEU A 1 164 ? 2.739 -4.556 8.248 1.00 88.88 164 LEU A CA 1
ATOM 1298 C C . LEU A 1 164 ? 3.519 -4.430 6.935 1.00 88.88 164 LEU A C 1
ATOM 1300 O O . LEU A 1 164 ? 2.939 -4.154 5.885 1.00 88.88 164 LEU A O 1
ATOM 1304 N N . HIS A 1 165 ? 4.826 -4.648 7.002 1.00 88.56 165 HIS A N 1
ATOM 1305 C CA . HIS A 1 165 ? 5.723 -4.743 5.851 1.00 88.56 165 HIS A CA 1
ATOM 1306 C C . HIS A 1 165 ? 6.799 -5.800 6.129 1.00 88.56 165 HIS A C 1
ATOM 1308 O O . HIS A 1 165 ? 6.941 -6.268 7.260 1.00 88.56 165 HIS A O 1
ATOM 1314 N N . ASP A 1 166 ? 7.567 -6.182 5.111 1.00 86.94 166 ASP A N 1
ATOM 1315 C CA . ASP A 1 166 ? 8.692 -7.105 5.265 1.00 86.94 166 ASP A CA 1
ATOM 1316 C C . ASP A 1 166 ? 9.934 -6.420 5.877 1.00 86.94 166 ASP A C 1
ATOM 1318 O O . ASP A 1 166 ? 10.019 -5.195 5.993 1.00 86.94 166 ASP A O 1
ATOM 1322 N N . ASN A 1 167 ? 10.937 -7.215 6.254 1.00 88.75 167 ASN A N 1
ATOM 1323 C CA . ASN A 1 167 ? 12.169 -6.728 6.887 1.00 88.75 167 ASN A CA 1
ATOM 1324 C C . ASN A 1 167 ? 13.247 -6.310 5.867 1.00 88.75 167 ASN A C 1
ATOM 1326 O O . ASN A 1 167 ? 14.445 -6.449 6.131 1.00 88.75 167 ASN A O 1
ATOM 1330 N N . ALA A 1 168 ? 12.857 -5.833 4.679 1.00 85.38 168 ALA A N 1
ATOM 1331 C CA . ALA A 1 168 ? 13.812 -5.352 3.687 1.00 85.38 168 ALA A CA 1
ATOM 1332 C C . ALA A 1 168 ? 14.701 -4.239 4.274 1.00 85.38 168 ALA A C 1
ATOM 1334 O O . ALA A 1 168 ? 14.253 -3.405 5.060 1.00 85.38 168 ALA A O 1
ATOM 1335 N N . ARG A 1 169 ? 15.976 -4.174 3.859 1.00 84.75 169 ARG A N 1
ATOM 1336 C CA . ARG A 1 169 ? 16.953 -3.204 4.407 1.00 84.75 169 ARG A CA 1
ATOM 1337 C C . ARG A 1 169 ? 16.478 -1.748 4.347 1.00 84.75 169 ARG A C 1
ATOM 1339 O O . ARG A 1 169 ? 16.784 -0.963 5.239 1.00 84.75 169 ARG A O 1
ATOM 1346 N N . ALA A 1 170 ? 15.742 -1.382 3.301 1.00 84.00 170 ALA A N 1
ATOM 1347 C CA . ALA A 1 170 ? 15.190 -0.039 3.150 1.00 84.00 170 ALA A CA 1
ATOM 1348 C C . ALA A 1 170 ? 14.064 0.270 4.153 1.00 84.00 170 ALA A C 1
ATOM 1350 O O . ALA A 1 170 ? 13.851 1.435 4.465 1.00 84.00 170 ALA A O 1
ATOM 1351 N N . HIS A 1 171 ? 13.366 -0.749 4.663 1.00 83.94 171 HIS A N 1
ATOM 1352 C CA . HIS A 1 171 ? 12.238 -0.584 5.580 1.00 83.94 171 HIS A CA 1
ATOM 1353 C C . HIS A 1 171 ? 12.666 -0.414 7.035 1.00 83.94 171 HIS A C 1
ATOM 1355 O O . HIS A 1 171 ? 11.953 0.218 7.796 1.00 83.94 171 HIS A O 1
ATOM 1361 N N . VAL A 1 172 ? 13.832 -0.948 7.408 1.00 83.88 172 VAL A N 1
ATOM 1362 C CA . VAL A 1 172 ? 14.386 -0.846 8.774 1.00 83.88 172 VAL A CA 1
ATOM 1363 C C . VAL A 1 172 ? 15.296 0.368 8.980 1.00 83.88 172 VAL A C 1
ATOM 1365 O O . VAL A 1 172 ? 15.784 0.602 10.079 1.00 83.88 172 VAL A O 1
ATOM 1368 N N . SER A 1 173 ? 15.603 1.094 7.905 1.00 77.94 173 SER A N 1
ATOM 1369 C C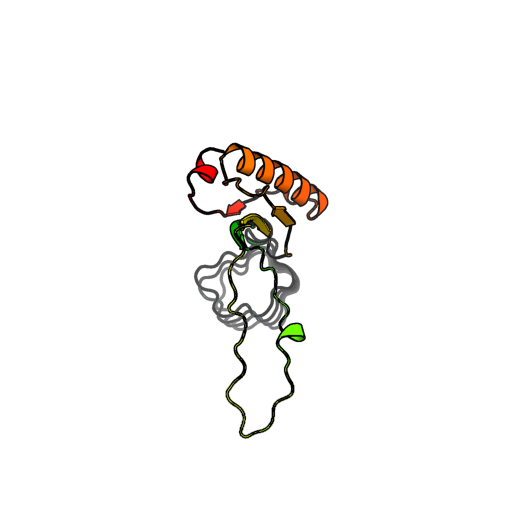A . SER A 1 173 ? 16.469 2.284 7.921 1.00 77.94 173 SER A CA 1
ATOM 1370 C C . SER A 1 173 ? 15.682 3.591 7.808 1.00 77.94 173 SER A C 1
ATOM 1372 O O . SER A 1 173 ? 16.281 4.656 7.646 1.00 77.94 173 SER A O 1
ATOM 1374 N N . CYS A 1 174 ? 14.358 3.481 7.856 1.00 68.38 174 CYS A N 1
ATOM 1375 C CA . CYS A 1 174 ? 13.380 4.527 8.085 1.00 68.38 174 CYS A CA 1
ATOM 1376 C C . CYS A 1 174 ? 12.681 4.173 9.414 1.00 68.38 174 CYS A C 1
ATOM 1378 O O . CYS A 1 174 ? 12.247 5.111 10.104 1.00 68.38 174 CYS A O 1
#

Sequence (174 aa):
MRSMQRCVRCNDAFDATMRSMQRCVRCNDAFDATMRSMQRCVRCNDAFDATMRSMQRCVRCNDAFDATFVGDASWCYNYTPESKKTSMQWKHTSSPPPRKSKATATARKVVLSFFFDCRGPLLIDFLPQGSTINSTQYCSALTKLRKAIRRKRPGLLAQQVILLHDNARAHVSC

Secondary structure (DSSP, 8-state):
--EEEEEEEEEE--SS---EEEEEEEEEE---SS---EEEEEEEEE---SS-S----BS-B-SGGGGEEEEEEEEEE------TTTT-----TTSPPP-PPP----S-EEEEEEEEETTEEEEEEEPPTT----HHHHHHHHHHHHHHHHHHSTTGGGSPPEEE----TTTS--

Organism: Araneus ventricosus (NCBI:txid182803)